Protein AF-A0A7X9KJ36-F1 (afdb_monomer_lite)

pLDDT: mean 73.44, std 21.74, range [39.5, 97.5]

Secondary structure (DSSP, 8-state):
-EEEEEEE-TTS-EEEEEEE--S------SS------PPP-S------------------------PPP---------

Foldseek 3Di:
DKDWDWDADPVGDIDIDIDDDDPDDDDDPPPDDDDDDDDDDPDDDDDDDDPPPPDDDDDDDDDDDDDDDPPPPDDDDD

Sequence (78 aa):
RLEQREYETKEGEKRNVVEIVADEIGPSLRWARAEVERIARDGGGSSGGGSNAGGGNSGGSSSGSRAPDPVYGDEEPF

Structure (mmCIF, N/CA/C/O backbone):
data_AF-A0A7X9KJ36-F1
#
_entry.id   AF-A0A7X9KJ36-F1
#
loop_
_atom_site.group_PDB
_atom_site.id
_atom_site.type_symbol
_atom_site.label_atom_id
_atom_site.label_alt_id
_atom_site.label_comp_id
_atom_site.label_asym_id
_atom_site.label_entity_id
_atom_site.label_seq_id
_atom_site.pdbx_PDB_ins_code
_atom_site.Cartn_x
_atom_site.Cartn_y
_atom_site.Cartn_z
_atom_site.occupancy
_atom_site.B_iso_or_equiv
_atom_site.auth_seq_id
_atom_site.auth_comp_id
_atom_site.auth_asym_id
_atom_site.auth_atom_id
_atom_site.pdbx_PDB_model_num
ATOM 1 N N . ARG A 1 1 ? -9.001 -1.497 -2.387 1.00 89.38 1 ARG A N 1
ATOM 2 C CA . ARG A 1 1 ? -10.380 -1.295 -1.867 1.00 89.38 1 ARG A CA 1
ATOM 3 C C . ARG A 1 1 ? -10.371 -1.016 -0.360 1.00 89.38 1 ARG A C 1
ATOM 5 O O . ARG A 1 1 ? -9.377 -1.314 0.288 1.00 89.38 1 ARG A O 1
ATOM 12 N N . LEU A 1 2 ? -11.437 -0.420 0.180 1.00 92.00 2 LEU A N 1
ATOM 13 C CA . LEU A 1 2 ? -11.588 -0.126 1.612 1.00 92.00 2 LEU A CA 1
ATOM 14 C C . LEU A 1 2 ? -12.580 -1.115 2.229 1.00 92.00 2 LEU A C 1
ATOM 16 O O . LEU A 1 2 ? -13.644 -1.330 1.650 1.00 92.00 2 LEU A O 1
ATOM 20 N N . GLU A 1 3 ? -12.249 -1.678 3.383 1.00 92.38 3 GLU A N 1
ATOM 21 C CA . GLU A 1 3 ? -13.144 -2.546 4.148 1.00 92.38 3 GLU A CA 1
ATOM 22 C C . GLU A 1 3 ? -13.336 -1.971 5.553 1.00 92.38 3 GLU A C 1
ATOM 24 O O . GLU A 1 3 ? -12.392 -1.493 6.177 1.00 92.38 3 GLU A O 1
ATOM 29 N N . GLN A 1 4 ? -14.575 -1.977 6.044 1.00 90.62 4 GLN A N 1
ATOM 30 C CA . GLN A 1 4 ? -14.906 -1.553 7.401 1.00 90.62 4 GLN A CA 1
ATOM 31 C C . GLN A 1 4 ? -15.537 -2.727 8.139 1.00 90.62 4 GLN A C 1
ATOM 33 O O . GLN A 1 4 ? -16.467 -3.352 7.628 1.00 90.62 4 GLN A O 1
ATOM 38 N N . ARG A 1 5 ? -15.046 -3.013 9.346 1.00 90.88 5 ARG A N 1
ATOM 39 C CA . ARG A 1 5 ? -15.578 -4.076 10.204 1.00 90.88 5 ARG A CA 1
ATOM 40 C C . ARG A 1 5 ? -15.791 -3.591 11.629 1.00 90.88 5 ARG A C 1
ATOM 42 O O . ARG A 1 5 ? -14.973 -2.854 12.181 1.00 90.88 5 ARG A O 1
ATOM 49 N N . GLU A 1 6 ? -16.881 -4.056 12.222 1.00 89.19 6 GLU A N 1
ATOM 50 C CA . GLU A 1 6 ? -17.183 -3.906 13.641 1.00 89.19 6 GLU A CA 1
ATOM 51 C C . GLU A 1 6 ? -16.888 -5.227 14.348 1.00 89.19 6 GLU A C 1
ATOM 53 O O . GLU A 1 6 ? -17.262 -6.294 13.860 1.00 89.19 6 GLU A O 1
ATOM 58 N N . TYR A 1 7 ? -16.210 -5.176 15.491 1.00 87.69 7 TYR A N 1
ATOM 59 C CA . TYR A 1 7 ? -16.047 -6.346 16.349 1.00 87.69 7 TYR A CA 1
ATOM 60 C C . TYR A 1 7 ? -16.200 -5.963 17.817 1.00 87.69 7 TYR A C 1
ATOM 62 O O . TYR A 1 7 ? -15.922 -4.832 18.216 1.00 87.69 7 TYR A O 1
ATOM 70 N N . GLU A 1 8 ? -16.660 -6.917 18.616 1.00 89.62 8 GLU A N 1
ATOM 71 C CA . GLU A 1 8 ? -16.783 -6.772 20.062 1.00 89.62 8 GLU A CA 1
ATOM 72 C C . GLU A 1 8 ? -15.550 -7.386 20.730 1.00 89.62 8 GLU A C 1
ATOM 74 O O . GLU A 1 8 ? -15.117 -8.486 20.367 1.00 89.62 8 GLU A O 1
ATOM 79 N N . THR A 1 9 ? -14.932 -6.665 21.665 1.00 88.81 9 THR A N 1
ATOM 80 C CA . THR A 1 9 ? -13.844 -7.224 22.474 1.00 88.81 9 THR A CA 1
ATOM 81 C C . THR A 1 9 ? -14.412 -8.161 23.539 1.00 88.81 9 THR A C 1
ATOM 83 O O . THR A 1 9 ? -15.614 -8.188 23.796 1.00 88.81 9 THR A O 1
ATOM 86 N N . LYS A 1 10 ? -13.555 -8.951 24.193 1.00 86.94 10 LYS A N 1
ATOM 87 C CA . LYS A 1 10 ? -14.001 -9.889 25.240 1.00 86.94 10 LYS A CA 1
ATOM 88 C C . LYS A 1 10 ? -14.629 -9.170 26.442 1.00 86.94 10 LYS A C 1
ATOM 90 O O . LYS A 1 10 ? -15.374 -9.775 27.202 1.00 86.94 10 LYS A O 1
ATOM 95 N N . GLU A 1 11 ? -14.325 -7.888 26.586 1.00 90.75 11 GLU A N 1
ATOM 96 C CA . GLU A 1 11 ? -14.805 -6.966 27.610 1.00 90.75 11 GLU A CA 1
ATOM 97 C C . GLU A 1 11 ? -16.121 -6.266 27.211 1.00 90.75 11 GLU A C 1
ATOM 99 O O . GLU A 1 11 ? -16.625 -5.442 27.970 1.00 90.75 11 GLU A O 1
ATOM 104 N N . GLY A 1 12 ? -16.686 -6.587 26.039 1.00 89.31 12 GLY A N 1
ATOM 105 C CA . GLY A 1 12 ? -17.967 -6.055 25.560 1.00 89.31 12 GLY A CA 1
ATOM 106 C C . GLY A 1 12 ? -17.879 -4.702 24.847 1.00 89.31 12 GLY A C 1
ATOM 107 O O . GLY A 1 12 ? -18.903 -4.094 24.531 1.00 89.31 12 GLY A O 1
ATOM 108 N N . GLU A 1 13 ? -16.674 -4.186 24.584 1.00 92.19 13 GLU A N 1
ATOM 109 C CA . GLU A 1 13 ? -16.518 -2.929 23.851 1.00 92.19 13 GLU A CA 1
ATOM 110 C C . GLU A 1 13 ? -16.658 -3.147 22.344 1.00 92.19 13 GLU A C 1
ATOM 112 O O . GLU A 1 13 ? -15.935 -3.941 21.740 1.00 92.19 13 GLU A O 1
ATOM 117 N N . LYS A 1 14 ? -17.535 -2.368 21.703 1.00 89.19 14 LYS A N 1
ATOM 118 C CA . LYS A 1 14 ? -17.631 -2.320 20.241 1.00 89.19 14 LYS A CA 1
ATOM 119 C C . LYS A 1 14 ? -16.511 -1.464 19.660 1.00 89.19 14 LYS A C 1
ATOM 121 O O . LYS A 1 14 ? -16.381 -0.283 19.985 1.00 89.19 14 LYS A O 1
ATOM 126 N N . ARG A 1 15 ? -15.717 -2.051 18.767 1.00 93.56 15 ARG A N 1
ATOM 127 C CA . ARG A 1 15 ? -14.607 -1.395 18.071 1.00 93.56 15 ARG A CA 1
ATOM 128 C C . ARG A 1 15 ? -14.870 -1.370 16.567 1.00 93.56 15 ARG A C 1
ATOM 130 O O . ARG A 1 15 ? -15.291 -2.364 15.982 1.00 93.56 15 ARG A O 1
ATOM 137 N N . ASN A 1 16 ? -14.590 -0.221 15.958 1.00 92.12 16 ASN A N 1
ATOM 138 C CA . ASN A 1 16 ? -14.651 -0.002 14.516 1.00 92.12 16 ASN A CA 1
ATOM 139 C C . ASN A 1 16 ? -13.238 -0.050 13.932 1.00 92.12 16 ASN A C 1
ATOM 141 O O . ASN A 1 16 ? -12.341 0.605 14.466 1.00 92.12 16 ASN A O 1
ATOM 145 N N . VAL A 1 17 ? -13.046 -0.773 12.829 1.00 93.38 17 VAL A N 1
ATOM 146 C CA . VAL A 1 17 ? -11.772 -0.823 12.096 1.00 93.38 17 VAL A CA 1
ATOM 147 C C . VAL A 1 17 ? -12.017 -0.501 10.637 1.00 93.38 17 VAL A C 1
ATOM 149 O O . VAL A 1 17 ? -12.965 -1.006 10.039 1.00 93.38 17 VAL A O 1
ATOM 152 N N . VAL A 1 18 ? -11.133 0.318 10.075 1.00 94.19 18 VAL A N 1
ATOM 153 C CA . VAL A 1 18 ? -11.070 0.605 8.645 1.00 94.19 18 VAL A CA 1
ATOM 154 C C . VAL A 1 18 ? -9.761 0.033 8.108 1.00 94.19 18 VAL A C 1
ATOM 156 O O . VAL A 1 18 ? -8.686 0.386 8.588 1.00 94.19 18 VAL A O 1
ATOM 159 N N . GLU A 1 19 ? -9.855 -0.854 7.125 1.00 94.56 19 GLU A N 1
ATOM 160 C CA . GLU A 1 19 ? -8.740 -1.590 6.535 1.00 94.56 19 GLU A CA 1
ATOM 161 C C . GLU A 1 19 ? -8.616 -1.247 5.047 1.00 94.56 19 GLU A C 1
ATOM 163 O O . GLU A 1 19 ? -9.604 -1.110 4.321 1.00 94.56 19 GLU A O 1
ATOM 168 N N . ILE A 1 20 ? -7.376 -1.089 4.584 1.00 94.56 20 ILE A N 1
ATOM 169 C CA . ILE A 1 20 ? -7.072 -0.876 3.170 1.00 94.56 20 ILE A CA 1
ATOM 170 C C . ILE A 1 20 ? -6.590 -2.203 2.603 1.00 94.56 20 ILE A C 1
ATOM 172 O O . ILE A 1 20 ? -5.539 -2.711 2.985 1.00 94.56 20 ILE A O 1
ATOM 176 N N . VAL A 1 21 ? -7.340 -2.735 1.650 1.00 94.50 21 VAL A N 1
ATOM 177 C CA . VAL A 1 21 ? -6.930 -3.887 0.853 1.00 94.50 21 VAL A CA 1
ATOM 178 C C . VAL A 1 21 ? -6.279 -3.349 -0.413 1.00 94.50 21 VAL A C 1
ATOM 180 O O . VAL A 1 21 ? -6.960 -2.774 -1.266 1.00 94.50 21 VAL A O 1
ATOM 183 N N . ALA A 1 22 ? -4.961 -3.471 -0.515 1.00 95.25 22 ALA A N 1
ATOM 184 C CA . ALA A 1 22 ? -4.209 -2.999 -1.670 1.00 95.25 22 ALA A CA 1
ATOM 185 C C . ALA A 1 22 ? -4.031 -4.126 -2.694 1.00 95.25 22 ALA A C 1
ATOM 187 O O . ALA A 1 22 ? -3.591 -5.215 -2.335 1.00 95.25 22 ALA A O 1
ATOM 188 N N . ASP A 1 23 ? -4.346 -3.841 -3.957 1.00 95.75 23 ASP A N 1
ATOM 189 C CA . ASP A 1 23 ? -4.094 -4.773 -5.062 1.00 95.75 23 ASP A CA 1
ATOM 190 C C . ASP A 1 23 ? -2.604 -4.758 -5.452 1.00 95.75 23 ASP A C 1
ATOM 192 O O . ASP A 1 23 ? -2.021 -5.793 -5.765 1.00 95.75 23 ASP A O 1
ATOM 196 N N . GLU A 1 24 ? -1.966 -3.586 -5.357 1.00 94.50 24 GLU A N 1
ATOM 197 C CA . GLU A 1 24 ? -0.543 -3.370 -5.620 1.00 94.50 24 GLU A CA 1
ATOM 198 C C . GLU A 1 24 ? 0.043 -2.364 -4.623 1.00 94.50 24 GLU A C 1
ATOM 200 O O . GLU A 1 24 ? -0.643 -1.435 -4.185 1.00 94.50 24 GLU A O 1
ATOM 205 N N . ILE A 1 25 ? 1.326 -2.532 -4.283 1.00 95.81 25 ILE A N 1
ATOM 206 C CA . ILE A 1 25 ? 2.085 -1.604 -3.436 1.00 95.81 25 ILE A CA 1
ATOM 207 C C . ILE A 1 25 ? 3.532 -1.479 -3.924 1.00 95.81 25 ILE A C 1
ATOM 209 O O . ILE A 1 25 ? 4.086 -2.410 -4.504 1.00 95.81 25 ILE A O 1
ATOM 213 N N . GLY A 1 26 ? 4.167 -0.340 -3.645 1.00 96.38 26 GLY A N 1
ATOM 214 C CA . GLY A 1 26 ? 5.582 -0.124 -3.940 1.00 96.38 26 GLY A CA 1
ATOM 215 C C . GLY A 1 26 ? 6.188 1.035 -3.141 1.00 96.38 26 GLY A C 1
ATOM 216 O O . GL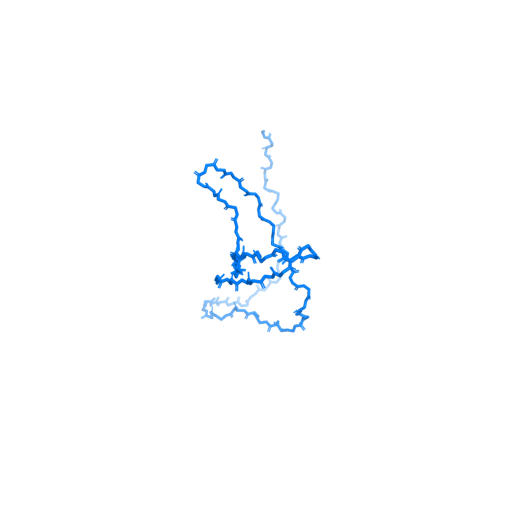Y A 1 26 ? 5.447 1.857 -2.591 1.00 96.38 26 GLY A O 1
ATOM 217 N N . PRO A 1 27 ? 7.529 1.111 -3.050 1.00 97.19 27 PRO A N 1
ATOM 218 C CA . PRO A 1 27 ? 8.210 2.198 -2.357 1.00 97.19 27 PRO A CA 1
ATOM 219 C C . PRO A 1 27 ? 8.063 3.528 -3.111 1.00 97.19 27 PRO A C 1
ATOM 221 O O . PRO A 1 27 ? 8.062 3.575 -4.341 1.00 97.19 27 PRO A O 1
ATOM 224 N N . SER A 1 28 ? 7.997 4.637 -2.371 1.00 97.12 28 SER A N 1
ATOM 225 C CA . SER A 1 28 ? 8.028 5.978 -2.968 1.00 97.12 28 SER A CA 1
ATOM 226 C C . SER A 1 28 ? 9.454 6.359 -3.367 1.00 97.12 28 SER A C 1
ATOM 228 O O . SER A 1 28 ? 10.341 6.417 -2.519 1.00 97.12 28 SER A O 1
ATOM 230 N N . LEU A 1 29 ? 9.665 6.688 -4.645 1.00 97.50 29 LEU A N 1
ATOM 231 C CA . LEU A 1 29 ? 10.964 7.126 -5.181 1.00 97.50 29 LEU A CA 1
ATOM 232 C C . LEU A 1 29 ? 11.124 8.652 -5.232 1.00 97.50 29 LEU A C 1
ATOM 234 O O . LEU A 1 29 ? 12.103 9.154 -5.775 1.00 97.50 29 LEU A O 1
ATOM 238 N N . ARG A 1 30 ? 10.175 9.416 -4.669 1.00 96.81 30 ARG A N 1
ATOM 239 C CA . ARG A 1 30 ? 10.191 10.889 -4.751 1.00 96.81 30 ARG A CA 1
ATOM 240 C C . ARG A 1 30 ? 11.481 11.499 -4.186 1.00 96.81 30 ARG A C 1
ATOM 242 O O . ARG A 1 30 ? 11.967 12.488 -4.724 1.00 96.81 30 ARG A O 1
ATOM 249 N N . TRP A 1 31 ? 12.022 10.908 -3.121 1.00 96.56 31 TRP A N 1
ATOM 250 C CA . TRP A 1 31 ? 13.250 11.358 -2.451 1.00 96.56 31 TRP A CA 1
ATOM 251 C C . TRP A 1 31 ? 14.171 10.194 -2.056 1.00 96.56 31 TRP A C 1
ATOM 253 O O . TRP A 1 31 ? 15.028 10.345 -1.190 1.00 96.56 31 TRP A O 1
ATOM 263 N N . ALA A 1 32 ? 13.975 9.021 -2.658 1.00 97.12 32 ALA A N 1
ATOM 264 C CA . ALA A 1 32 ? 14.689 7.798 -2.309 1.00 97.12 32 ALA A CA 1
ATOM 265 C C . ALA A 1 32 ? 15.064 7.004 -3.566 1.00 97.12 32 ALA A C 1
ATOM 267 O O . ALA A 1 32 ? 14.485 7.195 -4.634 1.00 97.12 32 ALA A O 1
ATOM 268 N N . ARG A 1 33 ? 16.035 6.099 -3.421 1.00 96.06 33 ARG A N 1
ATOM 269 C CA . ARG A 1 33 ? 16.359 5.069 -4.416 1.00 96.0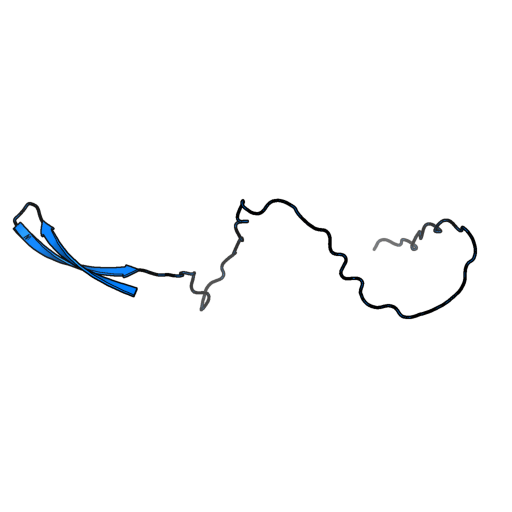6 33 ARG A CA 1
ATOM 270 C C . ARG A 1 33 ? 15.897 3.717 -3.883 1.00 96.06 33 ARG A C 1
ATOM 272 O O . ARG A 1 33 ? 15.942 3.500 -2.675 1.00 96.06 33 ARG A O 1
ATOM 279 N N . ALA A 1 34 ? 15.487 2.829 -4.778 1.00 96.12 34 ALA A N 1
ATOM 280 C CA . ALA A 1 34 ? 15.199 1.439 -4.456 1.00 96.12 34 ALA A CA 1
ATOM 281 C C . ALA A 1 34 ? 15.868 0.539 -5.493 1.00 96.12 34 ALA A C 1
ATOM 283 O O . ALA A 1 34 ? 15.891 0.866 -6.680 1.00 96.12 34 ALA A O 1
ATOM 284 N N . GLU A 1 35 ? 16.402 -0.581 -5.032 1.00 97.00 35 GLU A N 1
ATOM 285 C CA . GLU A 1 35 ? 16.826 -1.684 -5.882 1.00 97.00 35 GLU A CA 1
ATOM 286 C C . GLU A 1 35 ? 15.655 -2.660 -6.005 1.00 97.00 35 GLU A C 1
ATOM 288 O O . GLU A 1 35 ? 14.981 -2.951 -5.015 1.00 97.00 35 GLU A O 1
ATOM 293 N N . VAL A 1 36 ? 15.360 -3.104 -7.226 1.00 93.50 36 VAL A N 1
ATOM 294 C CA . VAL A 1 36 ? 14.214 -3.974 -7.506 1.00 93.50 36 VAL A CA 1
ATOM 295 C C . VAL A 1 36 ? 14.718 -5.234 -8.180 1.00 93.50 36 VAL A C 1
ATOM 297 O O . VAL A 1 36 ? 15.239 -5.184 -9.292 1.00 93.50 36 VAL A O 1
ATOM 300 N N . GLU A 1 37 ? 14.500 -6.366 -7.526 1.00 95.25 37 GLU A N 1
ATOM 301 C CA . GLU A 1 37 ? 14.736 -7.681 -8.100 1.00 95.25 37 GLU A CA 1
ATOM 302 C C . GLU A 1 37 ? 13.399 -8.320 -8.485 1.00 95.25 37 GLU A C 1
ATOM 304 O O . GLU A 1 37 ? 12.432 -8.319 -7.718 1.00 95.25 37 GLU A O 1
ATOM 309 N N . ARG A 1 38 ? 13.324 -8.871 -9.698 1.00 91.69 38 ARG A N 1
ATOM 310 C CA . ARG A 1 38 ? 12.135 -9.588 -10.156 1.00 91.69 38 ARG A CA 1
ATOM 311 C C . ARG A 1 38 ? 12.236 -11.053 -9.753 1.00 91.69 38 ARG A C 1
ATOM 313 O O . ARG A 1 38 ? 13.061 -11.782 -10.290 1.00 91.69 38 ARG A O 1
ATOM 320 N N . ILE A 1 39 ? 11.301 -11.510 -8.926 1.00 90.81 39 ILE A N 1
ATOM 321 C CA . ILE A 1 39 ? 11.149 -12.939 -8.644 1.00 90.81 39 ILE A CA 1
ATOM 322 C C . ILE A 1 39 ? 10.584 -13.632 -9.893 1.00 90.81 39 ILE A C 1
ATOM 324 O O . ILE A 1 39 ? 9.482 -13.312 -10.357 1.00 90.81 39 ILE A O 1
ATOM 328 N N . ALA A 1 40 ? 11.346 -14.572 -10.457 1.00 87.94 40 ALA A N 1
ATOM 329 C CA . ALA A 1 40 ? 10.864 -15.445 -11.520 1.00 87.94 40 ALA A CA 1
ATOM 330 C C . ALA A 1 40 ? 9.736 -16.330 -10.969 1.00 87.94 40 ALA A C 1
ATOM 332 O O . ALA A 1 40 ? 9.880 -16.962 -9.925 1.00 87.94 40 ALA A O 1
ATOM 333 N N . ARG A 1 41 ? 8.589 -16.360 -11.651 1.00 85.19 41 ARG A N 1
ATOM 334 C CA . ARG A 1 41 ? 7.489 -17.255 -11.280 1.00 85.19 41 ARG A CA 1
ATOM 335 C C . ARG A 1 41 ? 7.852 -18.652 -11.782 1.00 85.19 41 ARG A C 1
ATOM 337 O O . ARG A 1 41 ? 7.831 -18.874 -12.989 1.00 85.19 41 ARG A O 1
ATOM 344 N N . ASP A 1 42 ? 8.217 -19.557 -10.881 1.00 71.62 42 ASP A N 1
ATOM 345 C CA . ASP A 1 42 ? 8.445 -20.962 -11.224 1.00 71.62 42 ASP A CA 1
ATOM 346 C C . ASP A 1 42 ? 7.088 -21.607 -11.550 1.00 71.62 42 ASP A C 1
ATOM 348 O O . ASP A 1 42 ? 6.242 -21.794 -10.676 1.00 71.62 42 ASP A O 1
ATOM 352 N N . GLY A 1 43 ? 6.805 -21.794 -12.841 1.00 60.00 43 GLY A N 1
ATOM 353 C CA . GLY A 1 43 ? 5.486 -22.235 -13.297 1.00 60.00 43 GLY A CA 1
ATOM 354 C C . GLY A 1 43 ? 5.204 -21.894 -14.754 1.00 60.00 43 GLY A C 1
ATOM 355 O O . GLY A 1 43 ? 4.306 -21.112 -15.055 1.00 60.00 43 GLY A O 1
ATOM 356 N N . GLY A 1 44 ? 5.986 -22.476 -15.661 1.00 52.34 44 GLY A N 1
ATOM 357 C CA . GLY A 1 44 ? 5.793 -22.348 -17.104 1.00 52.34 44 GLY A CA 1
ATOM 358 C C . GLY A 1 44 ? 6.911 -23.040 -17.867 1.00 52.34 44 GLY A C 1
ATOM 359 O O . GLY A 1 44 ? 7.753 -22.381 -18.467 1.00 52.34 44 GLY A O 1
ATOM 360 N N . GLY A 1 45 ? 6.959 -24.369 -17.771 1.00 49.56 45 GLY A N 1
ATOM 361 C CA . GLY A 1 45 ? 7.931 -25.191 -18.479 1.00 49.56 45 GLY A CA 1
ATOM 362 C C . GLY A 1 45 ? 7.934 -24.951 -19.993 1.00 49.56 45 GLY A C 1
ATOM 363 O O . GLY A 1 45 ? 6.8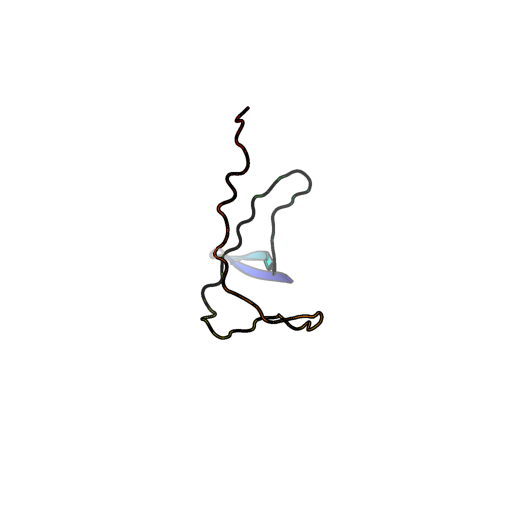92 -24.773 -20.615 1.00 49.56 45 GLY A O 1
ATOM 364 N N . SER A 1 46 ? 9.149 -24.963 -20.540 1.00 55.47 46 SER A N 1
ATOM 365 C CA . SER A 1 46 ? 9.540 -25.33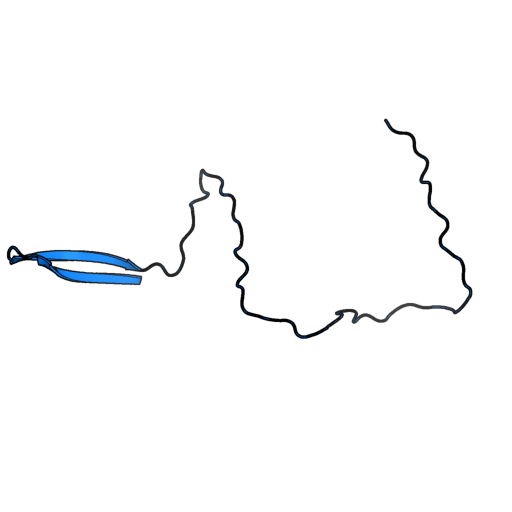5 -21.904 1.00 55.47 46 SER A CA 1
ATOM 366 C C . SER A 1 46 ? 8.411 -25.745 -22.867 1.00 55.47 46 SER A C 1
ATOM 368 O O . SER A 1 46 ? 7.847 -26.829 -22.730 1.00 55.47 46 SER A O 1
ATOM 370 N N . SER A 1 47 ? 8.169 -24.935 -23.906 1.00 45.81 47 SER A N 1
ATOM 371 C CA . SER A 1 47 ? 7.831 -25.430 -25.250 1.00 45.81 47 SER A CA 1
ATOM 372 C C . SER A 1 47 ? 7.946 -24.323 -26.309 1.00 45.81 47 SER A C 1
ATOM 374 O O . SER A 1 47 ? 7.325 -23.273 -26.174 1.00 45.81 47 SER A O 1
ATOM 376 N N . GLY A 1 48 ? 8.708 -24.601 -27.374 1.00 42.91 48 GLY A N 1
ATOM 377 C CA . GLY A 1 48 ? 8.694 -23.895 -28.666 1.00 42.91 48 GLY A CA 1
ATOM 378 C C . GLY A 1 48 ? 9.495 -22.588 -28.691 1.00 42.91 48 GLY A C 1
ATOM 379 O O . GLY A 1 48 ? 9.058 -21.574 -28.177 1.00 42.91 48 GLY A O 1
ATOM 380 N N . GLY A 1 49 ? 10.689 -22.511 -29.280 1.00 46.03 49 GLY A N 1
ATOM 381 C CA . GLY A 1 49 ? 10.943 -22.939 -30.653 1.00 46.03 49 GLY A CA 1
ATOM 382 C C . GLY A 1 49 ? 10.247 -21.968 -31.605 1.00 46.03 49 GLY A C 1
ATOM 383 O O . GLY A 1 49 ? 9.110 -22.199 -31.996 1.00 46.03 49 GLY A O 1
ATOM 384 N N . GLY A 1 50 ? 10.911 -20.863 -31.937 1.00 43.09 50 GLY A N 1
ATOM 385 C CA . GLY A 1 50 ? 10.326 -19.815 -32.766 1.00 43.09 50 GLY A CA 1
ATOM 386 C C . GLY A 1 50 ? 11.338 -18.733 -33.091 1.00 43.09 50 GLY A C 1
ATOM 387 O O . GLY A 1 50 ? 11.239 -17.612 -32.605 1.00 43.09 50 GLY A O 1
ATOM 388 N N . SER A 1 51 ? 12.344 -19.101 -33.880 1.00 43.88 51 SE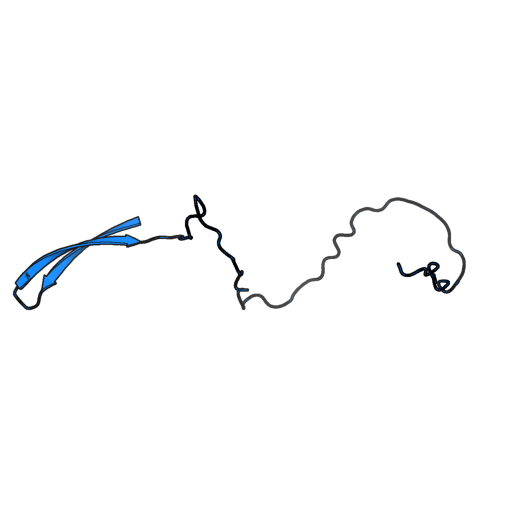R A N 1
ATOM 389 C CA . SER A 1 51 ? 13.229 -18.176 -34.575 1.00 43.88 51 SER A CA 1
ATOM 390 C C . SER A 1 51 ? 12.394 -17.135 -35.323 1.00 43.88 51 SER A C 1
ATOM 392 O O . SER A 1 51 ? 11.885 -17.400 -36.410 1.00 43.88 51 SER A O 1
ATOM 394 N N . ASN A 1 52 ? 12.276 -15.934 -34.766 1.00 45.50 52 ASN A N 1
ATOM 395 C CA . ASN A 1 52 ? 11.834 -14.765 -35.515 1.00 45.50 52 ASN A CA 1
ATOM 396 C C . ASN A 1 52 ? 12.998 -14.294 -36.397 1.00 45.50 52 ASN A C 1
ATOM 398 O O . ASN A 1 52 ? 13.660 -13.303 -36.111 1.00 45.50 52 ASN A O 1
ATOM 402 N N . ALA A 1 53 ? 13.256 -15.049 -37.465 1.00 44.47 53 ALA A N 1
ATOM 403 C CA . ALA A 1 53 ? 14.073 -14.646 -38.604 1.00 44.47 53 ALA A CA 1
ATOM 404 C C . ALA A 1 53 ? 13.185 -14.678 -39.8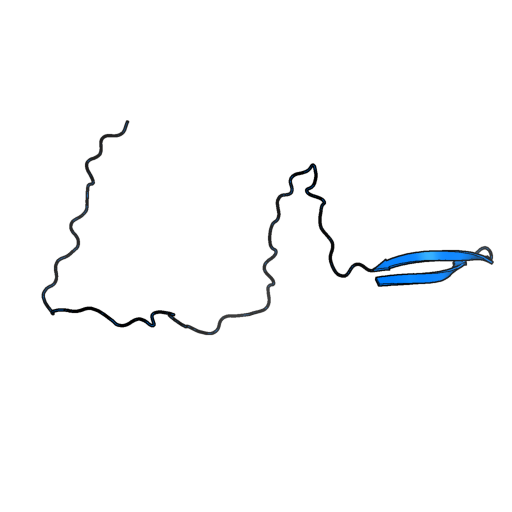58 1.00 44.47 53 ALA A C 1
ATOM 406 O O . ALA A 1 53 ? 13.375 -15.470 -40.777 1.00 44.47 53 ALA A O 1
ATOM 407 N N . GLY A 1 54 ? 12.148 -13.840 -39.847 1.00 40.12 54 GLY A N 1
ATOM 408 C CA . GLY A 1 54 ? 11.340 -13.517 -41.016 1.00 40.12 54 GLY A CA 1
ATOM 409 C C . GLY A 1 54 ? 11.848 -12.215 -41.622 1.00 40.12 54 GLY A C 1
ATOM 410 O O . GLY A 1 54 ? 11.596 -11.146 -41.077 1.00 40.12 54 GLY A O 1
ATOM 411 N N . GLY A 1 55 ? 12.582 -12.307 -42.728 1.00 41.03 55 GLY A N 1
ATOM 412 C CA . GLY A 1 55 ? 13.111 -11.139 -43.431 1.00 41.03 55 GLY A CA 1
ATOM 413 C C . GLY A 1 55 ? 14.095 -11.527 -44.523 1.00 41.03 55 GLY A C 1
ATOM 414 O O . GLY A 1 55 ? 15.269 -11.185 -44.450 1.00 41.03 55 GLY A O 1
ATOM 415 N N . GLY A 1 56 ? 13.628 -12.295 -45.509 1.00 43.94 56 GLY A N 1
ATOM 416 C CA . GLY A 1 56 ? 14.409 -12.614 -46.696 1.00 43.94 56 GLY A CA 1
ATOM 417 C C . GLY A 1 56 ? 14.666 -11.364 -47.532 1.00 43.94 56 GLY A C 1
ATOM 418 O O . GLY A 1 56 ? 13.726 -10.757 -48.034 1.00 43.94 56 GLY A O 1
ATOM 419 N N . ASN A 1 57 ? 15.937 -11.013 -47.703 1.00 40.59 57 ASN A N 1
ATOM 420 C CA . ASN A 1 57 ? 16.442 -10.301 -48.868 1.00 40.59 57 ASN A CA 1
ATOM 421 C C . ASN A 1 57 ? 17.971 -10.428 -48.911 1.00 40.59 57 ASN A C 1
ATOM 423 O O . ASN A 1 57 ? 18.621 -10.350 -47.872 1.00 40.59 57 ASN A O 1
ATOM 427 N N . SER A 1 58 ? 18.521 -10.460 -50.125 1.00 41.38 58 SER A N 1
ATOM 428 C CA . SER A 1 58 ? 19.940 -10.232 -50.458 1.00 41.38 58 SER A CA 1
ATOM 429 C C . SER A 1 58 ? 20.843 -11.473 -50.541 1.00 41.38 58 SER A C 1
ATOM 431 O O . SER A 1 58 ? 21.637 -11.760 -49.660 1.00 41.38 58 SER A O 1
ATOM 433 N N . GLY A 1 59 ? 20.764 -12.149 -51.692 1.00 39.69 59 GLY A N 1
ATOM 434 C CA . GLY A 1 59 ? 21.873 -12.097 -52.652 1.00 39.69 59 GLY A CA 1
ATOM 435 C C . GLY A 1 59 ? 23.084 -13.013 -52.438 1.00 39.69 59 GLY A C 1
ATOM 436 O O . GLY A 1 59 ? 23.902 -12.787 -51.561 1.00 39.69 59 GLY A O 1
ATOM 437 N N . GLY A 1 60 ? 23.291 -13.908 -53.409 1.00 39.50 60 GLY A N 1
ATOM 438 C CA . GLY A 1 60 ? 24.621 -14.085 -54.002 1.00 39.50 60 GLY A CA 1
ATOM 439 C C . GLY A 1 60 ? 25.472 -15.258 -53.514 1.00 39.50 60 GLY A C 1
ATOM 440 O O . GLY A 1 60 ? 26.165 -15.171 -52.513 1.00 39.50 60 GLY A O 1
ATOM 441 N N . SER A 1 61 ? 25.523 -16.276 -54.373 1.00 40.06 61 SER A N 1
ATOM 442 C CA . SER A 1 61 ? 26.727 -17.030 -54.750 1.00 40.06 61 SER A CA 1
ATOM 443 C C . SER A 1 61 ? 27.440 -17.903 -53.710 1.00 40.06 61 SER A C 1
ATOM 445 O O . SER A 1 61 ? 28.262 -17.483 -52.905 1.00 40.06 61 SER A O 1
ATOM 447 N N . SER A 1 62 ? 27.218 -19.200 -53.908 1.00 43.88 62 SER A N 1
ATOM 448 C CA . SER A 1 62 ? 28.121 -20.317 -53.640 1.00 43.88 62 SER A CA 1
ATOM 449 C C . SER A 1 62 ? 29.601 -20.043 -53.960 1.00 43.88 62 SER A C 1
ATOM 451 O O . SER A 1 62 ? 29.930 -19.859 -55.131 1.00 43.88 62 SER A O 1
ATOM 453 N N . SER A 1 63 ? 30.493 -20.172 -52.972 1.00 43.78 63 SER A N 1
ATOM 454 C CA . SER A 1 63 ? 31.830 -20.772 -53.152 1.00 43.78 63 SER A CA 1
ATOM 455 C C . SER A 1 63 ? 32.629 -20.830 -51.844 1.00 43.78 63 SER A C 1
ATOM 457 O O . SER A 1 63 ? 32.953 -19.792 -51.279 1.00 43.78 63 SER A O 1
ATOM 459 N N . GLY A 1 64 ? 33.059 -22.037 -51.468 1.00 44.34 64 GLY A N 1
ATOM 460 C CA . GLY A 1 64 ? 34.410 -22.265 -50.945 1.00 44.34 64 GLY A CA 1
ATOM 461 C C . GLY A 1 64 ? 34.641 -22.078 -49.446 1.00 44.34 64 GLY A C 1
ATOM 462 O O . GLY A 1 64 ? 34.701 -20.965 -48.939 1.00 44.34 64 GLY A O 1
ATOM 463 N N . SER A 1 65 ? 34.915 -23.197 -48.773 1.00 54.41 65 SER A N 1
ATOM 464 C CA . SER A 1 65 ? 35.606 -23.269 -47.485 1.00 54.41 65 SER A CA 1
ATOM 465 C C . SER A 1 65 ? 36.793 -22.304 -47.399 1.00 54.41 65 SER A C 1
ATOM 467 O O . SER A 1 65 ? 37.779 -22.473 -48.119 1.00 54.41 65 SER A O 1
ATOM 469 N N . ARG A 1 66 ? 36.747 -21.366 -46.452 1.00 50.59 66 ARG A N 1
ATOM 470 C CA . ARG A 1 66 ? 37.931 -20.767 -45.826 1.00 50.59 66 ARG A CA 1
ATOM 471 C C . ARG A 1 66 ? 37.650 -20.647 -44.332 1.00 50.59 66 ARG A C 1
ATOM 473 O O . ARG A 1 66 ? 36.640 -20.071 -43.938 1.00 50.59 66 ARG A O 1
ATOM 480 N N . ALA A 1 67 ? 38.497 -21.284 -43.527 1.00 59.06 67 ALA A N 1
ATOM 481 C CA . ALA A 1 67 ? 38.491 -21.132 -42.077 1.00 59.06 67 ALA A CA 1
ATOM 482 C C . ALA A 1 67 ? 38.719 -19.649 -41.718 1.00 59.06 67 ALA A C 1
ATOM 484 O O . ALA A 1 67 ? 39.413 -18.965 -42.471 1.00 59.06 67 ALA A O 1
ATOM 485 N N . PRO A 1 68 ? 38.129 -19.139 -40.623 1.00 66.25 68 PRO A N 1
ATOM 486 C CA . PRO A 1 68 ? 38.343 -17.758 -40.210 1.00 66.25 68 PRO A CA 1
ATOM 487 C C . PRO A 1 68 ? 39.811 -17.545 -39.824 1.00 66.25 68 PRO A C 1
ATOM 489 O O . PRO A 1 68 ? 40.353 -18.302 -39.017 1.00 66.25 68 PRO A O 1
ATOM 492 N N . ASP A 1 69 ? 40.438 -16.512 -40.389 1.00 61.66 69 ASP A N 1
ATOM 493 C CA . ASP A 1 69 ? 41.734 -16.027 -39.917 1.00 61.66 69 ASP A CA 1
ATOM 494 C C . ASP A 1 69 ? 41.580 -15.520 -38.470 1.00 61.66 69 ASP A C 1
ATOM 496 O O . ASP A 1 69 ? 40.644 -14.762 -38.183 1.00 61.66 69 ASP A O 1
ATOM 500 N N . PRO A 1 70 ? 42.460 -15.920 -37.534 1.00 62.44 70 PRO A N 1
ATOM 501 C CA . PRO A 1 70 ? 42.450 -15.373 -36.189 1.00 62.44 70 PRO A CA 1
ATOM 502 C C . PRO A 1 70 ? 42.879 -13.904 -36.251 1.00 62.44 70 PRO A C 1
ATOM 504 O O . PRO A 1 70 ? 44.031 -13.589 -36.546 1.00 62.44 70 PRO A O 1
ATOM 507 N N . VAL A 1 71 ? 41.938 -13.003 -35.964 1.00 65.94 71 VAL A N 1
ATOM 508 C CA . VAL A 1 71 ? 42.216 -11.578 -35.760 1.00 65.94 71 VAL A CA 1
ATOM 509 C C . VAL A 1 71 ? 42.975 -11.441 -34.443 1.00 65.94 71 VAL A C 1
ATOM 511 O O . VAL A 1 71 ? 42.388 -11.264 -33.377 1.00 65.94 71 VAL A O 1
ATOM 514 N N . TYR A 1 72 ? 44.300 -11.539 -34.520 1.00 59.56 72 TYR A N 1
ATOM 515 C CA . TYR A 1 72 ? 45.174 -10.849 -33.583 1.00 59.56 72 TYR A CA 1
ATOM 516 C C . TYR A 1 72 ? 45.064 -9.368 -33.933 1.00 59.56 72 TYR A C 1
ATOM 518 O O . TYR A 1 72 ? 45.783 -8.871 -34.790 1.00 59.56 72 TYR A O 1
ATOM 526 N N . GLY A 1 73 ? 44.061 -8.704 -33.358 1.00 60.38 73 GLY A N 1
ATOM 527 C CA . GLY A 1 73 ? 43.970 -7.253 -33.396 1.00 60.38 73 GLY A CA 1
ATOM 528 C C . GLY A 1 73 ? 45.097 -6.720 -32.536 1.00 60.38 73 GLY A C 1
ATOM 529 O O . GLY A 1 73 ? 44.945 -6.692 -31.321 1.00 60.38 73 GLY A O 1
ATOM 530 N N . ASP A 1 74 ? 46.219 -6.438 -33.194 1.00 68.50 74 ASP A N 1
ATOM 531 C CA . ASP A 1 74 ? 47.341 -5.595 -32.794 1.00 68.50 74 ASP A CA 1
ATOM 532 C C . ASP A 1 74 ? 47.189 -5.037 -31.370 1.00 68.50 74 ASP A C 1
ATOM 534 O O . ASP A 1 74 ? 46.651 -3.949 -31.156 1.00 68.50 74 ASP A O 1
ATOM 538 N N . GLU A 1 75 ? 47.616 -5.818 -30.375 1.00 60.81 75 GLU A N 1
ATOM 539 C CA . GLU A 1 75 ? 47.833 -5.278 -29.040 1.00 60.81 75 GLU A CA 1
ATOM 540 C C . GLU A 1 75 ? 48.806 -4.100 -29.158 1.00 60.81 75 GLU A C 1
ATOM 542 O O . GLU A 1 75 ? 49.931 -4.273 -29.620 1.00 60.81 75 GLU A O 1
ATOM 547 N N . GLU A 1 76 ? 48.431 -2.945 -28.617 1.00 58.62 76 GLU A N 1
ATOM 548 C CA . GLU A 1 76 ? 49.289 -2.360 -27.592 1.00 58.62 76 GLU A CA 1
ATOM 549 C C . GLU A 1 76 ? 48.436 -2.082 -26.348 1.00 58.62 76 GLU A C 1
ATOM 551 O O . GLU A 1 76 ? 47.489 -1.291 -26.421 1.00 58.62 76 GLU A O 1
ATOM 556 N N . PRO A 1 77 ? 48.716 -2.740 -25.205 1.00 69.44 77 PRO A N 1
ATOM 557 C CA . PRO A 1 77 ? 48.103 -2.362 -23.945 1.00 69.44 77 PRO A CA 1
ATOM 558 C C . PRO A 1 77 ? 48.650 -0.996 -23.518 1.00 69.44 77 PRO A C 1
ATOM 560 O O . PRO A 1 77 ? 49.864 -0.812 -23.410 1.00 69.44 77 PRO A O 1
ATOM 563 N N . PHE A 1 78 ? 47.748 -0.059 -23.237 1.00 62.62 78 PHE A N 1
ATOM 564 C CA . PHE A 1 78 ? 48.031 1.157 -22.475 1.00 62.62 78 PHE A CA 1
ATOM 565 C C . PHE A 1 78 ? 47.241 1.160 -21.167 1.00 62.62 78 PHE A C 1
ATOM 567 O O . PHE A 1 78 ? 46.072 0.707 -21.173 1.00 62.62 78 PHE A O 1
#

Radius of gyration: 32.07 Å; chains: 1; bounding box: 67×37×82 Å